Protein AF-A0A960P4G4-F1 (afdb_monomer_lite)

Secondary structure (DSSP, 8-state):
-----PPP--HHHHHHHHHHGGG-HHHHHTT-EE-PPPTT-----EE----GGGB-SSSSBPHHHHHHHHHHHHHHHHHHHS---TTT--

pLDDT: mean 82.29, std 16.52, range [38.22, 97.75]

Foldseek 3Di:
DDDPPDPPDPVVVVVVVVVCVCVPVLNVLQVKDWDQDAAQALFTDIDGDPDPSQDDPDPDGDPVSVVVRVVVRNVSNVVRNDPDDPVVPD

Sequence (90 aa):
MSDEHAPPDDPSASDQRRAASHDIPLHAMLDLRWEWPDKGVDVAEVRMPVAPPAFGFGPNLHGGAIATMVDLACALAAARGTDFDPERES

Structure (mmCIF, N/CA/C/O backbone):
data_AF-A0A960P4G4-F1
#
_entry.id   AF-A0A960P4G4-F1
#
loop_
_atom_site.group_PDB
_atom_site.id
_atom_site.type_symbol
_atom_site.label_atom_id
_atom_site.label_alt_id
_atom_site.label_comp_id
_atom_site.label_asym_id
_atom_site.label_entity_id
_atom_site.label_seq_id
_atom_site.pdbx_PDB_ins_code
_atom_site.Cartn_x
_atom_site.Cartn_y
_atom_site.Cartn_z
_atom_site.occupancy
_atom_site.B_iso_or_equiv
_atom_site.auth_seq_id
_atom_site.auth_comp_id
_atom_site.auth_asym_id
_atom_site.auth_atom_id
_atom_site.pdbx_PDB_model_num
ATOM 1 N N . MET A 1 1 ? -28.733 22.251 29.744 1.00 40.38 1 MET A N 1
ATOM 2 C CA . MET A 1 1 ? -27.617 22.426 28.799 1.00 40.38 1 MET A CA 1
ATOM 3 C C . MET A 1 1 ? -27.555 21.141 28.021 1.00 40.38 1 MET A C 1
ATOM 5 O O . MET A 1 1 ? -27.373 20.100 28.632 1.00 40.38 1 MET A O 1
ATOM 9 N N . SER A 1 2 ? -27.946 21.223 26.758 1.00 38.22 2 SER A N 1
ATOM 10 C CA . SER A 1 2 ? -28.175 20.084 25.880 1.00 38.22 2 SER A CA 1
ATOM 11 C C . SER A 1 2 ? -26.849 19.405 25.557 1.00 38.22 2 SER A C 1
ATOM 13 O O . SER A 1 2 ? -25.902 20.098 25.196 1.00 38.22 2 SER A O 1
ATOM 15 N N . ASP A 1 3 ? -26.802 18.081 25.700 1.00 44.38 3 ASP A N 1
ATOM 16 C CA . ASP A 1 3 ? -25.767 17.244 25.099 1.00 44.38 3 ASP A CA 1
ATOM 17 C C . ASP A 1 3 ? -25.787 17.482 23.586 1.00 44.38 3 ASP A C 1
ATOM 19 O O . ASP A 1 3 ? -26.767 17.171 22.902 1.00 44.38 3 ASP A O 1
ATOM 23 N N . GLU A 1 4 ? -24.726 18.101 23.079 1.00 44.81 4 GLU A N 1
ATOM 24 C CA . GLU A 1 4 ? -24.476 18.242 21.653 1.00 44.81 4 GLU A CA 1
ATOM 25 C C . GLU A 1 4 ? -24.058 16.862 21.137 1.00 44.81 4 GLU A C 1
ATOM 27 O O . GLU A 1 4 ? -22.913 16.433 21.261 1.00 44.81 4 GLU A O 1
ATOM 32 N N . HIS A 1 5 ? -25.046 16.114 20.649 1.00 44.25 5 HIS A N 1
ATOM 33 C CA . HIS A 1 5 ? -24.851 14.853 19.951 1.00 44.25 5 HIS A CA 1
ATOM 34 C C . HIS A 1 5 ? -24.086 15.150 18.657 1.00 44.25 5 HIS A C 1
ATOM 36 O O . HIS A 1 5 ? -24.689 15.536 17.653 1.00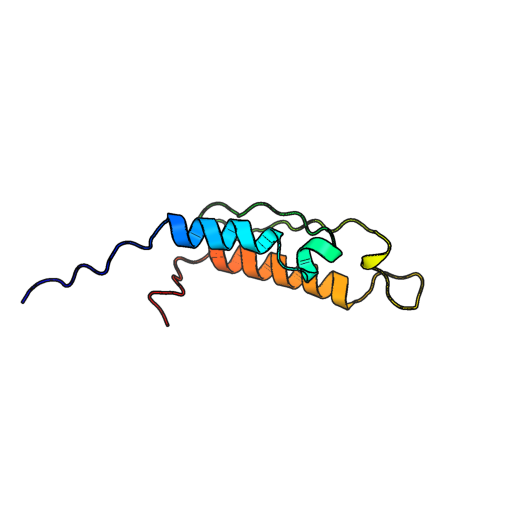 44.25 5 HIS A O 1
ATOM 42 N N . ALA A 1 6 ? -22.756 15.033 18.705 1.00 49.28 6 ALA A N 1
ATOM 43 C CA . ALA A 1 6 ? -21.915 15.038 17.515 1.00 49.28 6 ALA A CA 1
ATOM 44 C C . ALA A 1 6 ? -22.496 14.032 16.504 1.00 49.28 6 ALA A C 1
ATOM 46 O O . ALA A 1 6 ? -22.888 12.932 16.916 1.00 49.28 6 ALA A O 1
ATOM 47 N N . PRO A 1 7 ? -22.630 14.401 15.217 1.00 47.97 7 PRO A N 1
ATOM 48 C CA . PRO A 1 7 ? -23.206 13.502 14.231 1.00 47.97 7 PRO A CA 1
ATOM 49 C C . PRO A 1 7 ? -22.372 12.213 14.179 1.00 47.97 7 PRO A C 1
ATOM 51 O O . PRO A 1 7 ? -21.146 12.295 14.235 1.00 47.97 7 PRO A O 1
ATOM 54 N N . PRO A 1 8 ? -23.013 11.032 14.114 1.00 52.00 8 PRO A N 1
ATOM 55 C CA . PRO A 1 8 ? -22.297 9.771 13.986 1.00 52.00 8 PRO A CA 1
ATOM 56 C C . PRO A 1 8 ? -21.439 9.809 12.721 1.00 52.00 8 PRO A C 1
ATOM 58 O O . PRO A 1 8 ? -21.946 10.215 11.673 1.00 52.00 8 PRO A O 1
ATOM 61 N N . ASP A 1 9 ? -20.175 9.398 12.845 1.00 59.19 9 ASP A N 1
ATOM 62 C CA . ASP A 1 9 ? -19.204 9.224 11.762 1.00 59.19 9 ASP A CA 1
ATOM 63 C C . ASP A 1 9 ? -19.940 8.687 10.533 1.00 59.19 9 ASP A C 1
ATOM 65 O O . ASP A 1 9 ? -20.474 7.578 10.595 1.00 59.19 9 ASP A O 1
ATOM 69 N N . ASP A 1 10 ? -20.059 9.476 9.457 1.00 61.25 10 ASP A N 1
ATOM 70 C CA . ASP A 1 10 ? -20.842 9.064 8.289 1.00 61.25 10 ASP A CA 1
ATOM 71 C C . ASP A 1 10 ? -20.174 7.815 7.695 1.00 61.25 10 ASP A C 1
ATOM 73 O O . ASP A 1 10 ? -19.098 7.915 7.082 1.00 61.25 10 ASP A O 1
ATOM 77 N N . PRO A 1 11 ? -20.774 6.619 7.858 1.00 62.97 11 PRO A N 1
ATOM 78 C CA . PRO A 1 11 ? -20.131 5.382 7.445 1.00 62.97 11 PRO A CA 1
ATOM 79 C C . PRO A 1 11 ? -19.883 5.386 5.935 1.00 62.97 11 PRO A C 1
ATOM 81 O O . PRO A 1 11 ? -18.894 4.825 5.464 1.00 62.97 11 PRO A O 1
ATOM 84 N N . SER A 1 12 ? -20.724 6.104 5.179 1.00 69.06 12 SER A N 1
ATOM 85 C CA . SER A 1 12 ? -20.617 6.201 3.728 1.00 69.06 12 SER A CA 1
ATOM 86 C C . SER A 1 12 ? -19.398 7.003 3.272 1.00 69.06 12 SER A C 1
ATOM 88 O O . SER A 1 12 ? -18.756 6.618 2.295 1.00 69.06 12 SER A O 1
ATOM 90 N N . ALA A 1 13 ? -19.020 8.065 3.990 1.00 72.62 13 ALA A N 1
ATOM 91 C CA . ALA A 1 13 ? -17.847 8.876 3.665 1.00 72.62 13 ALA A CA 1
ATOM 92 C C . ALA A 1 13 ? -16.545 8.111 3.947 1.00 72.62 13 ALA A C 1
ATOM 94 O O . ALA A 1 13 ? -15.613 8.111 3.137 1.00 72.62 13 ALA A O 1
ATOM 95 N N . SER A 1 14 ? -16.496 7.395 5.072 1.00 73.25 14 SER A N 1
ATOM 96 C CA . SER A 1 14 ? -15.363 6.535 5.416 1.00 73.25 14 SER A CA 1
ATOM 97 C C . SER A 1 14 ? -15.207 5.369 4.440 1.00 73.25 14 SER A C 1
ATOM 99 O O . SER A 1 14 ? -14.089 5.090 4.005 1.00 73.25 14 SER A O 1
ATOM 101 N N . ASP A 1 15 ? -16.301 4.735 4.025 1.00 78.81 15 ASP A N 1
ATOM 102 C CA . ASP A 1 15 ? -16.254 3.654 3.038 1.00 78.81 15 ASP A CA 1
ATOM 103 C C . ASP A 1 15 ? -15.870 4.153 1.636 1.00 78.81 15 ASP A C 1
ATOM 105 O O . ASP A 1 15 ? -15.096 3.492 0.942 1.00 78.81 15 ASP A O 1
ATOM 109 N N . GLN A 1 16 ? -16.296 5.358 1.239 1.00 80.94 16 GLN A N 1
ATOM 110 C CA . GLN A 1 16 ? -15.845 5.990 -0.008 1.00 80.94 16 GLN A CA 1
ATOM 111 C C . GLN A 1 16 ? -14.337 6.257 -0.013 1.00 80.94 16 GLN A C 1
ATOM 113 O O . GLN A 1 16 ? -13.667 5.958 -1.001 1.00 80.94 16 GLN A O 1
ATOM 118 N N . ARG A 1 17 ? -13.772 6.771 1.088 1.00 80.38 17 ARG A N 1
ATOM 119 C CA . ARG A 1 17 ? -12.316 6.977 1.210 1.00 80.38 17 ARG A CA 1
ATOM 120 C C . ARG A 1 17 ? -11.539 5.666 1.135 1.00 80.38 17 ARG A C 1
ATOM 122 O O . ARG A 1 17 ? -10.481 5.615 0.512 1.00 80.38 17 ARG A O 1
ATOM 129 N N . ARG A 1 18 ? -12.071 4.604 1.746 1.00 83.56 18 ARG A N 1
ATOM 130 C CA . ARG A 1 18 ? -11.492 3.253 1.697 1.00 83.56 18 ARG A CA 1
ATOM 131 C C . ARG A 1 18 ? -11.535 2.646 0.303 1.00 83.56 18 ARG A C 1
ATOM 133 O O . ARG A 1 18 ? -10.591 1.968 -0.075 1.00 83.56 18 ARG A O 1
ATOM 140 N N . ALA A 1 19 ? -12.605 2.882 -0.451 1.00 84.19 19 ALA A N 1
ATOM 141 C CA . ALA A 1 19 ? -12.679 2.468 -1.846 1.00 84.19 19 ALA A CA 1
ATOM 142 C C . ALA A 1 19 ? -11.667 3.254 -2.695 1.00 84.19 19 ALA A C 1
ATOM 144 O O . ALA A 1 19 ? -10.870 2.660 -3.415 1.00 84.19 19 ALA A O 1
ATOM 145 N N . ALA A 1 20 ? -11.625 4.579 -2.528 1.00 87.00 20 ALA A N 1
ATOM 146 C CA . ALA A 1 20 ? -10.727 5.459 -3.270 1.00 87.00 20 ALA A CA 1
ATOM 147 C C . ALA A 1 20 ? -9.237 5.210 -2.979 1.00 87.00 20 ALA A C 1
ATOM 149 O O . ALA A 1 20 ? -8.390 5.547 -3.805 1.00 87.00 20 ALA A O 1
ATOM 150 N N . SER A 1 21 ? -8.883 4.617 -1.831 1.00 88.06 21 SER A N 1
ATOM 151 C CA . SER A 1 21 ? -7.481 4.327 -1.518 1.00 88.06 21 SER A CA 1
ATOM 152 C C . SER A 1 21 ? -6.868 3.271 -2.445 1.00 88.06 21 SER A C 1
ATOM 154 O O . SER A 1 21 ? -5.654 3.307 -2.655 1.00 88.06 21 SER A O 1
ATOM 156 N N . HIS A 1 22 ? -7.678 2.393 -3.051 1.00 89.44 22 HIS A N 1
ATOM 157 C CA . HIS A 1 22 ? -7.233 1.468 -4.102 1.00 89.44 22 HIS A CA 1
ATOM 158 C C . HIS A 1 22 ? -6.876 2.183 -5.411 1.00 89.44 22 HIS A C 1
ATOM 160 O O . HIS A 1 22 ? -5.995 1.727 -6.137 1.00 89.44 22 HIS A O 1
ATOM 166 N N . ASP A 1 23 ? -7.487 3.340 -5.665 1.00 91.50 23 ASP A N 1
ATOM 167 C CA . ASP A 1 23 ? -7.324 4.106 -6.904 1.00 91.50 23 ASP A CA 1
ATOM 168 C C . ASP A 1 23 ? -6.227 5.180 -6.816 1.00 91.50 23 ASP A C 1
ATOM 170 O O . ASP A 1 23 ? -5.971 5.900 -7.786 1.00 91.50 23 ASP A O 1
ATOM 174 N N . ILE A 1 24 ? -5.545 5.304 -5.670 1.00 94.12 24 ILE A N 1
ATOM 175 C CA . ILE A 1 24 ? -4.399 6.210 -5.528 1.00 94.12 24 ILE A CA 1
ATOM 176 C C . ILE A 1 24 ? -3.357 5.842 -6.601 1.00 94.12 24 ILE A C 1
ATOM 178 O O . ILE A 1 24 ? -2.918 4.689 -6.641 1.00 94.12 24 ILE A O 1
ATOM 182 N N . PRO A 1 25 ? -2.894 6.795 -7.442 1.00 94.94 25 PRO A N 1
ATOM 183 C CA . PRO A 1 25 ? -2.067 6.480 -8.60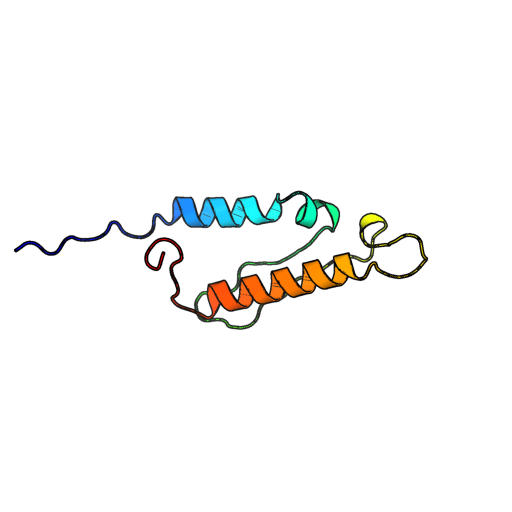9 1.00 94.94 25 PRO A CA 1
ATOM 184 C C . PRO A 1 25 ? -0.822 5.647 -8.296 1.00 94.94 25 PRO A C 1
ATOM 186 O O . PRO A 1 25 ? -0.464 4.754 -9.059 1.00 94.94 25 PRO A O 1
ATOM 189 N N . LEU A 1 26 ? -0.178 5.910 -7.156 1.00 93.62 26 LEU A N 1
ATOM 190 C CA . LEU A 1 26 ? 0.988 5.153 -6.707 1.00 93.62 26 LEU A CA 1
ATOM 191 C C . LEU A 1 26 ? 0.634 3.705 -6.320 1.00 93.62 26 LEU A C 1
ATOM 193 O O . LEU A 1 26 ? 1.385 2.792 -6.657 1.00 93.62 26 LEU A O 1
ATOM 197 N N . HIS A 1 27 ? -0.504 3.483 -5.655 1.00 95.25 27 HIS A N 1
ATOM 198 C CA . HIS A 1 27 ? -0.963 2.144 -5.274 1.00 95.25 27 HIS A CA 1
ATOM 199 C C . HIS A 1 27 ? -1.345 1.325 -6.508 1.00 95.25 27 HIS A C 1
ATOM 201 O O . HIS A 1 27 ? -0.925 0.176 -6.634 1.00 95.25 27 HIS A O 1
ATOM 207 N N . ALA A 1 28 ? -2.059 1.946 -7.450 1.00 93.81 28 ALA A N 1
ATOM 208 C CA . ALA A 1 28 ? -2.442 1.328 -8.713 1.00 93.81 28 ALA A CA 1
ATOM 209 C C . ALA A 1 28 ? -1.220 0.993 -9.587 1.00 93.81 28 ALA A C 1
ATOM 211 O O . ALA A 1 28 ? -1.131 -0.100 -10.139 1.00 93.81 28 ALA A O 1
ATOM 212 N N . MET A 1 29 ? -0.243 1.903 -9.681 1.00 94.38 29 MET A N 1
ATOM 213 C CA . MET A 1 29 ? 0.987 1.688 -10.455 1.00 94.38 29 MET A CA 1
ATOM 214 C C . MET A 1 29 ? 1.795 0.484 -9.954 1.00 94.38 29 MET A C 1
ATOM 216 O O . MET A 1 29 ? 2.375 -0.242 -10.762 1.00 94.38 29 MET A O 1
ATOM 220 N N . LEU A 1 30 ? 1.850 0.284 -8.636 1.00 95.75 30 LEU A N 1
ATOM 221 C CA . LEU A 1 30 ? 2.547 -0.842 -8.011 1.00 95.75 30 LEU A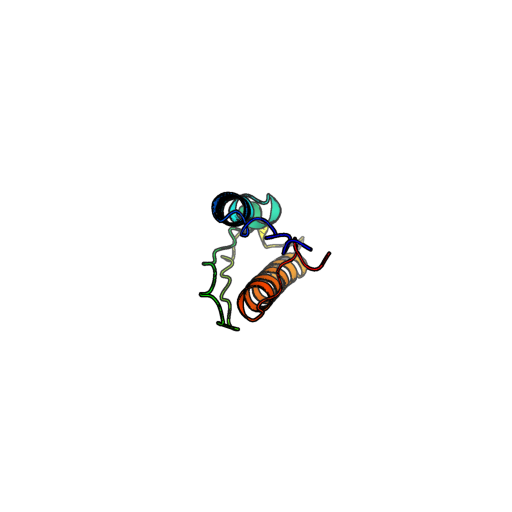 CA 1
ATOM 222 C C . LEU A 1 30 ? 1.674 -2.102 -7.889 1.00 95.75 30 LEU A C 1
ATOM 224 O O . LEU A 1 30 ? 2.173 -3.121 -7.418 1.00 95.75 30 LEU A O 1
ATOM 228 N N . ASP A 1 31 ? 0.404 -2.044 -8.309 1.00 95.38 31 ASP A N 1
ATOM 229 C CA . ASP A 1 31 ? -0.592 -3.110 -8.131 1.00 95.38 31 ASP A CA 1
ATOM 230 C C . ASP A 1 31 ? -0.612 -3.617 -6.677 1.00 95.38 31 AS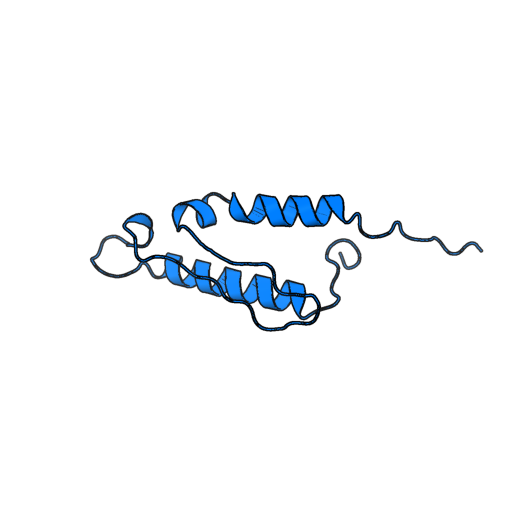P A C 1
ATOM 232 O O . ASP A 1 31 ? -0.501 -4.813 -6.399 1.00 95.38 31 ASP A O 1
ATOM 236 N N . LEU A 1 32 ? -0.676 -2.674 -5.727 1.00 96.75 32 LEU A N 1
ATOM 237 C CA . LEU A 1 32 ? -0.794 -2.998 -4.309 1.00 96.75 32 LEU A CA 1
ATOM 238 C C . LEU A 1 32 ? -2.164 -3.620 -4.042 1.00 96.75 32 LEU A C 1
ATOM 240 O O . LEU A 1 32 ? -3.201 -3.082 -4.429 1.00 96.75 32 LEU A O 1
ATOM 244 N N . ARG A 1 33 ? -2.166 -4.752 -3.340 1.00 95.94 33 ARG A N 1
ATOM 245 C CA . ARG A 1 33 ? -3.371 -5.516 -3.014 1.00 95.94 33 ARG A CA 1
ATOM 246 C C . ARG A 1 33 ? -3.458 -5.716 -1.515 1.00 95.94 33 ARG A C 1
ATOM 248 O O . ARG A 1 33 ? -2.528 -6.243 -0.907 1.00 95.94 33 ARG A O 1
ATOM 255 N N . TRP A 1 34 ? -4.580 -5.319 -0.940 1.00 95.94 34 TRP A N 1
ATOM 256 C CA . TRP A 1 34 ? -4.870 -5.468 0.477 1.00 95.94 34 TRP A CA 1
ATOM 257 C C . TRP A 1 34 ? -6.378 -5.548 0.680 1.00 95.94 34 TRP A C 1
ATOM 259 O O . TRP A 1 34 ? -7.158 -5.164 -0.192 1.00 95.94 34 TRP A O 1
ATOM 269 N N . GLU A 1 35 ? -6.764 -6.015 1.855 1.00 93.31 35 GLU A N 1
ATOM 270 C CA . GLU A 1 35 ? -8.105 -5.842 2.391 1.00 93.31 35 GLU A CA 1
ATOM 271 C C . GLU A 1 35 ? -7.996 -4.967 3.635 1.00 93.31 35 GLU A C 1
ATOM 273 O O . GLU A 1 35 ? -6.945 -4.898 4.279 1.00 93.31 35 GLU A O 1
ATOM 278 N N . TRP A 1 36 ? -9.068 -4.255 3.964 1.00 88.75 36 TRP A N 1
ATOM 279 C CA . TRP A 1 36 ? -9.102 -3.509 5.211 1.00 88.75 36 TRP A CA 1
ATOM 280 C C . TRP A 1 36 ? -9.223 -4.490 6.380 1.00 88.75 36 TRP A C 1
ATOM 282 O O . TRP A 1 36 ? -10.182 -5.260 6.385 1.00 88.75 36 TRP A O 1
ATOM 292 N N . PRO A 1 37 ? -8.320 -4.444 7.377 1.00 88.06 37 PRO A N 1
ATOM 293 C CA . PRO A 1 37 ? -8.469 -5.272 8.566 1.00 88.06 37 PRO A CA 1
ATOM 294 C C . PRO A 1 37 ? -9.779 -4.965 9.297 1.00 88.06 37 PRO A C 1
ATOM 296 O O . PRO A 1 37 ? -10.274 -3.828 9.264 1.00 88.06 37 PRO A O 1
ATOM 299 N N . ASP A 1 38 ? -10.311 -5.970 9.988 1.00 86.00 38 ASP A N 1
ATOM 300 C CA . ASP A 1 38 ? -11.435 -5.784 10.901 1.00 86.00 38 ASP A CA 1
ATOM 301 C C . ASP A 1 38 ? -11.067 -4.802 12.023 1.00 86.00 38 ASP A C 1
ATOM 303 O O . ASP A 1 38 ? -9.901 -4.636 12.395 1.00 86.00 38 ASP A O 1
ATOM 307 N N . LYS A 1 39 ? -12.073 -4.124 12.586 1.00 83.50 39 LYS A N 1
ATOM 308 C CA . LYS A 1 39 ? -11.852 -3.185 13.693 1.00 83.50 39 LYS A CA 1
ATOM 309 C C . LYS A 1 39 ? -11.249 -3.919 14.901 1.00 83.50 39 LYS A C 1
ATOM 311 O O . LYS A 1 39 ? -11.779 -4.941 15.327 1.00 83.50 39 LYS A O 1
ATOM 316 N N . GLY A 1 40 ? -10.184 -3.360 15.474 1.00 83.38 40 GLY A N 1
ATOM 317 C CA . GLY A 1 40 ? -9.464 -3.930 16.614 1.00 83.38 40 GLY A CA 1
ATOM 318 C C . GLY A 1 40 ? -8.370 -4.931 16.234 1.00 83.38 40 GLY A C 1
ATOM 319 O O . GLY A 1 40 ? -7.681 -5.420 17.125 1.00 83.38 40 GLY A O 1
ATOM 320 N N . VAL A 1 41 ? -8.188 -5.229 14.942 1.00 85.38 41 VAL A N 1
ATOM 321 C CA . VAL A 1 41 ? -7.065 -6.037 14.448 1.00 85.38 41 VAL A CA 1
ATOM 322 C C . VAL A 1 41 ? -5.856 -5.132 14.195 1.00 85.38 41 VAL A C 1
ATOM 324 O O . VAL A 1 41 ? -5.965 -4.112 13.517 1.00 85.38 41 VAL A O 1
ATOM 327 N N . ASP A 1 42 ? -4.697 -5.522 14.727 1.00 85.44 42 ASP A N 1
ATOM 328 C CA . ASP A 1 42 ? -3.419 -4.795 14.660 1.00 85.44 42 ASP A CA 1
ATOM 329 C C . ASP A 1 42 ? -2.449 -5.348 13.599 1.00 85.44 42 ASP A C 1
ATOM 331 O O . ASP A 1 42 ? -1.306 -4.906 13.484 1.00 85.44 42 ASP A O 1
ATOM 335 N N . VAL A 1 43 ? -2.912 -6.302 12.791 1.00 91.19 43 VAL A N 1
ATOM 336 C CA . VAL A 1 43 ? -2.162 -6.903 11.688 1.00 91.19 43 VAL A CA 1
ATOM 337 C C . VAL A 1 43 ? -2.807 -6.520 10.361 1.00 91.19 43 VAL A C 1
ATOM 339 O O . VAL A 1 43 ? -4.010 -6.685 10.169 1.00 91.19 43 VAL A O 1
ATOM 342 N N . ALA A 1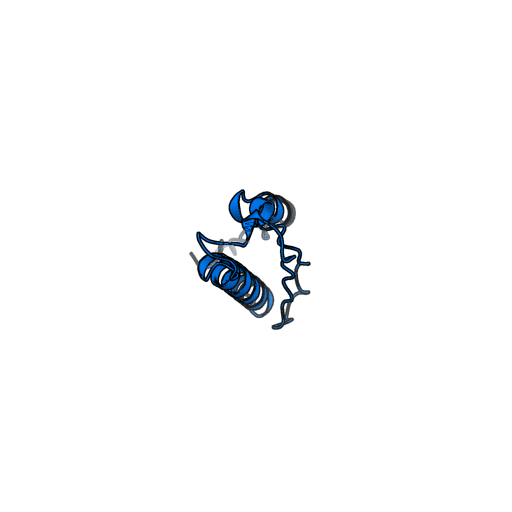 44 ? -1.989 -6.061 9.415 1.00 94.56 44 ALA A N 1
ATOM 343 C CA . ALA A 1 44 ? -2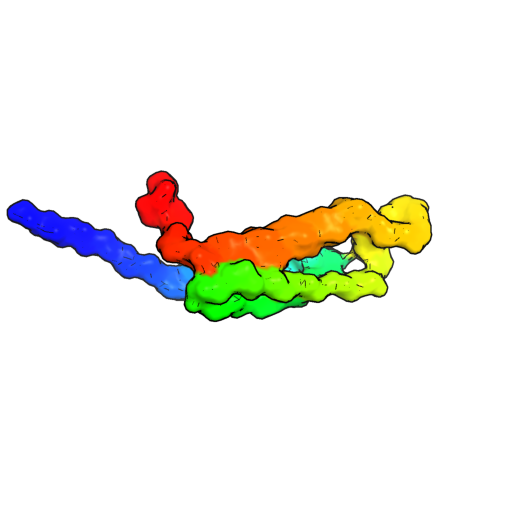.398 -5.812 8.040 1.00 94.56 44 ALA A CA 1
ATOM 344 C C . ALA A 1 44 ? -1.467 -6.533 7.063 1.00 94.56 44 ALA A C 1
ATOM 346 O O . ALA A 1 44 ? -0.256 -6.609 7.276 1.00 94.56 44 ALA A O 1
ATOM 347 N N . GLU A 1 45 ? -2.038 -7.037 5.971 1.00 96.38 45 GLU A N 1
ATOM 348 C CA . GLU A 1 45 ? -1.288 -7.661 4.887 1.00 96.38 45 GLU A CA 1
ATOM 349 C C . GLU A 1 45 ? -1.426 -6.823 3.614 1.00 96.38 45 GLU A C 1
ATOM 351 O O . GLU A 1 45 ? -2.532 -6.544 3.151 1.00 96.38 45 GLU A O 1
ATOM 356 N N . VAL A 1 46 ? -0.285 -6.459 3.028 1.00 97.75 46 VAL A N 1
ATOM 357 C CA . VAL A 1 46 ? -0.207 -5.826 1.709 1.00 97.75 46 VAL A CA 1
ATOM 358 C C . VAL A 1 46 ? 0.653 -6.702 0.815 1.00 97.75 46 VAL A C 1
ATOM 360 O O . VAL A 1 46 ? 1.765 -7.086 1.178 1.00 97.75 46 VAL A O 1
ATOM 363 N N . ARG A 1 47 ? 0.144 -7.009 -0.376 1.00 97.44 47 ARG A N 1
ATOM 364 C CA . ARG A 1 47 ? 0.855 -7.763 -1.407 1.00 97.44 47 ARG A CA 1
ATOM 365 C C . ARG A 1 47 ? 1.180 -6.840 -2.570 1.00 97.44 47 ARG A C 1
ATOM 367 O O . ARG A 1 47 ? 0.297 -6.161 -3.083 1.00 97.44 47 ARG A O 1
ATOM 374 N N . MET A 1 48 ? 2.432 -6.868 -3.011 1.00 96.75 48 MET A N 1
ATOM 375 C CA . MET A 1 48 ? 2.899 -6.184 -4.214 1.00 96.75 48 MET A CA 1
ATOM 376 C C . MET A 1 48 ? 3.492 -7.229 -5.168 1.00 96.75 48 MET A C 1
ATOM 378 O O . MET A 1 48 ? 4.454 -7.908 -4.791 1.00 96.75 48 MET A O 1
ATOM 382 N N . PRO A 1 49 ? 2.953 -7.409 -6.383 1.00 93.81 49 PRO A N 1
ATOM 383 C CA . PRO A 1 49 ? 3.575 -8.283 -7.363 1.00 93.81 49 PRO A CA 1
ATOM 384 C C . PRO A 1 49 ? 4.916 -7.705 -7.825 1.00 93.81 49 PRO A C 1
ATOM 386 O O . PRO A 1 49 ? 5.088 -6.498 -7.992 1.00 93.81 49 PRO A O 1
ATOM 389 N N . VAL A 1 50 ? 5.876 -8.588 -8.094 1.00 92.12 50 VAL A N 1
ATOM 390 C CA . VAL A 1 50 ? 7.140 -8.195 -8.725 1.00 92.12 50 VAL A CA 1
ATOM 391 C C . VAL A 1 50 ? 6.884 -7.985 -10.218 1.00 92.12 50 VAL A C 1
ATOM 393 O O . VAL A 1 50 ? 6.847 -8.939 -10.993 1.00 92.12 50 VAL A O 1
ATOM 396 N N . ALA A 1 51 ? 6.675 -6.731 -10.610 1.00 89.88 51 ALA A N 1
ATOM 397 C CA . ALA A 1 51 ? 6.343 -6.316 -11.973 1.00 89.88 51 ALA A CA 1
ATOM 398 C C . ALA A 1 51 ? 7.236 -5.144 -12.425 1.00 89.88 51 ALA A C 1
ATOM 400 O O . ALA A 1 51 ? 7.813 -4.473 -11.567 1.00 89.88 51 ALA A O 1
ATOM 401 N N . PRO A 1 52 ? 7.349 -4.850 -13.740 1.00 92.62 52 PRO A N 1
ATOM 402 C CA . PRO A 1 52 ? 8.234 -3.798 -14.250 1.00 92.62 52 PRO A CA 1
ATOM 403 C C . PRO A 1 52 ? 8.141 -2.436 -13.529 1.00 92.62 52 PRO A C 1
ATOM 405 O O . PRO A 1 52 ? 9.197 -1.861 -13.272 1.00 92.62 52 PRO A O 1
ATOM 408 N N . PRO A 1 53 ? 6.953 -1.937 -13.120 1.00 91.56 53 PRO A N 1
ATOM 409 C CA . PRO A 1 53 ? 6.844 -0.670 -12.386 1.00 91.56 53 PRO A CA 1
ATOM 410 C C . PRO A 1 53 ? 7.522 -0.650 -11.007 1.00 91.56 53 PRO A C 1
ATOM 412 O O . PRO A 1 53 ? 7.809 0.423 -10.486 1.00 91.56 53 PRO A O 1
ATOM 415 N N . ALA A 1 54 ? 7.782 -1.814 -10.403 1.00 92.25 54 ALA A N 1
ATOM 416 C CA . ALA A 1 54 ? 8.420 -1.925 -9.092 1.00 92.25 54 ALA A CA 1
ATOM 417 C C . ALA A 1 54 ? 9.959 -1.893 -9.161 1.00 92.25 54 ALA A C 1
ATOM 419 O O . ALA A 1 54 ? 10.619 -1.915 -8.120 1.00 92.25 54 ALA A O 1
ATOM 420 N N . PHE A 1 55 ? 10.549 -1.862 -10.360 1.00 92.94 55 PHE A N 1
ATOM 421 C CA . PHE A 1 55 ? 11.998 -1.809 -10.556 1.00 92.94 55 PHE A CA 1
ATOM 422 C C . PHE A 1 55 ? 12.500 -0.373 -10.717 1.00 92.94 55 PHE A C 1
ATOM 424 O O . PHE A 1 55 ? 11.798 0.513 -11.198 1.00 92.94 55 PHE A O 1
ATOM 431 N N . GLY A 1 56 ? 13.745 -0.147 -10.291 1.00 85.25 56 GLY A N 1
ATOM 432 C CA . GLY A 1 56 ? 14.459 1.105 -10.540 1.00 85.25 56 GLY A CA 1
ATOM 433 C C . GLY A 1 56 ? 15.253 1.056 -11.847 1.00 85.25 56 GLY A C 1
ATOM 434 O O . GLY A 1 56 ? 14.963 0.284 -12.752 1.00 85.25 56 GLY A O 1
ATOM 435 N N . PHE A 1 57 ? 16.338 1.828 -11.918 1.00 84.62 57 PHE A N 1
ATOM 436 C CA . PHE A 1 57 ? 17.272 1.797 -13.056 1.00 84.62 57 PHE A CA 1
ATOM 437 C C . PHE A 1 57 ? 18.064 0.480 -13.195 1.00 84.62 57 PHE A C 1
ATOM 439 O O . PHE A 1 57 ? 18.741 0.278 -14.200 1.00 84.62 57 PHE A O 1
ATOM 446 N N . GLY A 1 58 ? 18.025 -0.394 -12.185 1.00 85.88 58 GLY A N 1
ATOM 447 C CA . GLY A 1 58 ? 18.754 -1.664 -12.148 1.00 85.88 58 GLY A CA 1
ATOM 448 C C . GLY A 1 58 ? 17.830 -2.884 -12.065 1.00 85.88 58 GLY A C 1
ATOM 449 O O . GLY A 1 58 ? 16.614 -2.738 -11.986 1.00 85.88 58 GLY A O 1
ATOM 450 N N . PRO A 1 59 ? 18.397 -4.103 -12.016 1.00 86.81 59 PRO A N 1
ATOM 451 C CA . PRO A 1 59 ? 17.629 -5.352 -12.016 1.00 86.81 59 PRO A CA 1
ATOM 452 C C . PRO A 1 59 ? 16.965 -5.681 -10.667 1.00 86.81 59 PRO A C 1
ATOM 454 O O . PRO A 1 59 ? 16.361 -6.738 -10.530 1.00 86.81 59 PRO A O 1
ATOM 457 N N . ASN A 1 60 ? 17.102 -4.814 -9.662 1.00 91.50 60 ASN A N 1
ATOM 458 C CA . ASN A 1 60 ? 16.571 -5.028 -8.319 1.00 91.50 60 ASN A CA 1
ATOM 459 C C . ASN A 1 60 ? 15.269 -4.250 -8.120 1.00 91.50 60 ASN A C 1
ATOM 461 O O . ASN A 1 60 ? 15.085 -3.175 -8.700 1.00 91.50 60 ASN A O 1
ATOM 465 N N . LEU A 1 61 ? 14.413 -4.761 -7.231 1.00 93.56 61 LEU A N 1
ATOM 466 C CA . LEU A 1 61 ? 13.265 -4.008 -6.734 1.00 93.56 61 LEU A CA 1
ATOM 467 C C . LEU A 1 61 ? 13.712 -2.636 -6.223 1.00 93.56 61 LEU A C 1
ATOM 469 O O . LEU A 1 61 ? 14.708 -2.505 -5.507 1.00 93.56 61 LEU A O 1
ATOM 473 N N . HIS A 1 62 ? 12.962 -1.611 -6.607 1.00 95.25 62 HIS A N 1
ATOM 474 C CA . HIS A 1 62 ? 13.203 -0.248 -6.181 1.00 95.25 62 HIS A CA 1
ATOM 475 C C . HIS A 1 62 ? 12.923 -0.121 -4.681 1.00 95.25 62 HIS A C 1
ATOM 477 O O . HIS A 1 62 ? 11.850 -0.496 -4.207 1.00 95.25 62 HIS A O 1
ATOM 483 N N . GLY A 1 63 ? 13.856 0.472 -3.931 1.00 94.88 63 GLY A N 1
ATOM 484 C CA . GLY A 1 63 ? 13.687 0.669 -2.487 1.00 94.88 63 GLY A CA 1
ATOM 485 C C . GLY A 1 63 ? 12.426 1.465 -2.139 1.00 94.88 63 GLY A C 1
ATOM 486 O O . GLY A 1 63 ? 11.751 1.147 -1.168 1.00 94.88 63 GLY A O 1
ATOM 487 N N . GLY A 1 64 ? 12.046 2.431 -2.981 1.00 94.88 64 GLY A N 1
ATOM 488 C CA . GLY A 1 64 ? 10.796 3.176 -2.824 1.00 94.88 64 GLY A CA 1
ATOM 489 C C . GLY A 1 64 ? 9.538 2.322 -3.004 1.00 94.88 64 GLY A C 1
ATOM 490 O O . GLY A 1 64 ? 8.578 2.548 -2.287 1.00 94.88 64 GLY A O 1
ATOM 491 N N . ALA A 1 65 ? 9.543 1.307 -3.878 1.00 95.38 65 ALA A N 1
ATOM 492 C CA . ALA A 1 65 ? 8.386 0.417 -4.030 1.00 95.38 65 ALA A CA 1
ATOM 493 C C . ALA A 1 65 ? 8.182 -0.439 -2.767 1.00 95.38 65 ALA A C 1
ATOM 495 O O . ALA A 1 65 ? 7.067 -0.573 -2.266 1.00 95.38 65 ALA A O 1
ATOM 496 N N . ILE A 1 66 ? 9.284 -0.943 -2.198 1.00 95.31 66 ILE A N 1
ATOM 497 C CA . ILE A 1 66 ? 9.272 -1.663 -0.917 1.00 95.31 66 ILE A CA 1
ATOM 498 C C . ILE A 1 66 ? 8.807 -0.735 0.210 1.00 95.31 66 ILE A C 1
ATOM 500 O O . ILE A 1 66 ? 7.952 -1.121 1.002 1.00 95.31 66 ILE A O 1
ATOM 504 N N . ALA A 1 67 ? 9.338 0.489 0.265 1.00 96.88 67 ALA A N 1
ATOM 505 C CA . ALA A 1 67 ? 8.966 1.467 1.280 1.00 96.88 67 ALA A CA 1
ATOM 506 C C . ALA A 1 67 ? 7.472 1.805 1.223 1.00 96.88 67 ALA A C 1
ATOM 508 O O . ALA A 1 67 ? 6.830 1.809 2.264 1.00 96.88 67 ALA A O 1
ATOM 509 N N . THR A 1 68 ? 6.903 2.008 0.032 1.00 96.31 68 THR A N 1
ATOM 510 C CA . THR A 1 68 ? 5.463 2.252 -0.135 1.00 96.31 68 THR A CA 1
ATOM 511 C C . THR A 1 68 ? 4.619 1.075 0.353 1.00 96.31 68 THR A C 1
ATOM 513 O O . THR A 1 68 ? 3.627 1.282 1.043 1.00 96.31 68 THR A O 1
ATOM 516 N N . MET A 1 69 ? 5.009 -0.164 0.039 1.00 96.94 69 MET A N 1
ATOM 517 C CA . MET A 1 69 ? 4.294 -1.351 0.521 1.00 96.94 69 MET A CA 1
ATOM 518 C C . MET A 1 69 ? 4.319 -1.451 2.055 1.00 96.94 69 MET A C 1
ATOM 520 O O . MET A 1 69 ? 3.294 -1.745 2.667 1.00 96.94 69 MET A O 1
ATOM 524 N N . VAL A 1 70 ? 5.476 -1.196 2.676 1.00 97.50 70 VAL A N 1
ATOM 525 C CA . VAL A 1 70 ? 5.631 -1.210 4.141 1.00 97.50 70 VAL A CA 1
ATOM 526 C C . VAL A 1 70 ? 4.834 -0.081 4.791 1.00 97.50 70 VAL A C 1
ATOM 528 O O . VAL A 1 70 ? 4.137 -0.321 5.772 1.00 97.50 70 VAL A O 1
ATOM 531 N N . ASP A 1 71 ? 4.907 1.127 4.235 1.00 96.62 71 ASP A N 1
ATOM 532 C CA . ASP A 1 71 ? 4.166 2.296 4.713 1.00 96.62 71 ASP A CA 1
ATOM 533 C C . ASP A 1 71 ? 2.655 2.034 4.718 1.00 96.62 71 ASP A C 1
ATOM 535 O O . ASP A 1 71 ? 2.000 2.185 5.750 1.00 96.62 71 ASP A O 1
ATOM 539 N N . LEU A 1 72 ? 2.117 1.517 3.609 1.00 96.00 72 LEU A N 1
ATOM 540 C CA . LEU A 1 72 ? 0.701 1.174 3.513 1.00 96.00 72 LEU A CA 1
ATOM 541 C C . LEU A 1 72 ? 0.297 0.100 4.533 1.00 96.00 72 LEU A C 1
ATOM 543 O O . LEU A 1 72 ? -0.739 0.237 5.180 1.00 96.00 72 LEU A O 1
ATOM 547 N N . ALA A 1 73 ? 1.108 -0.946 4.720 1.00 95.75 73 ALA A N 1
ATOM 548 C CA . ALA A 1 73 ? 0.821 -1.984 5.711 1.00 95.75 73 ALA A CA 1
ATOM 549 C C . ALA A 1 73 ? 0.768 -1.409 7.138 1.00 95.75 73 ALA A C 1
ATOM 551 O O . ALA A 1 73 ? -0.163 -1.698 7.891 1.00 95.75 73 ALA A O 1
ATOM 552 N N . CYS A 1 74 ? 1.718 -0.541 7.492 1.00 94.38 74 CYS A N 1
ATOM 553 C CA . CYS A 1 74 ? 1.732 0.150 8.780 1.00 94.38 74 CYS A CA 1
ATOM 554 C C . CYS A 1 74 ? 0.509 1.060 8.956 1.00 94.38 74 CYS A C 1
ATOM 556 O O . CYS A 1 74 ? -0.117 1.043 10.015 1.00 94.38 74 CYS A O 1
ATOM 558 N N . ALA A 1 75 ? 0.142 1.822 7.923 1.00 91.69 75 ALA A N 1
ATOM 559 C CA . ALA A 1 75 ? -1.017 2.708 7.957 1.00 91.69 75 ALA A CA 1
ATOM 560 C C . ALA A 1 75 ? -2.326 1.930 8.167 1.00 91.69 75 ALA A C 1
ATOM 562 O O . ALA A 1 75 ? -3.148 2.322 8.993 1.00 91.69 75 ALA A O 1
ATOM 563 N N . LEU A 1 76 ? -2.504 0.800 7.471 1.00 91.94 76 LEU A N 1
ATOM 564 C CA . LEU A 1 76 ? -3.672 -0.073 7.622 1.00 91.94 76 LEU A CA 1
ATOM 565 C C . LEU A 1 76 ? -3.774 -0.659 9.036 1.00 91.94 76 LEU A C 1
ATOM 567 O O . LEU A 1 76 ? -4.853 -0.632 9.629 1.00 91.94 76 LEU A O 1
ATOM 571 N N . ALA A 1 77 ? -2.659 -1.152 9.580 1.00 91.06 77 ALA A N 1
ATOM 572 C CA . ALA A 1 77 ? -2.607 -1.694 10.935 1.00 91.06 77 ALA A CA 1
ATOM 573 C C . ALA A 1 77 ? -2.917 -0.617 11.989 1.00 91.06 77 ALA A C 1
ATOM 575 O O . ALA A 1 77 ? -3.734 -0.837 12.880 1.00 91.06 77 ALA A O 1
ATOM 576 N N . ALA A 1 78 ? -2.336 0.578 11.858 1.00 88.00 78 ALA A N 1
ATOM 577 C CA . ALA A 1 78 ? -2.572 1.684 12.786 1.00 88.00 78 ALA A CA 1
ATOM 578 C C . ALA A 1 78 ? -4.023 2.193 12.741 1.00 88.00 78 ALA A C 1
ATOM 580 O O . ALA A 1 78 ? -4.637 2.423 13.785 1.00 88.00 78 ALA A O 1
ATOM 581 N N . ALA A 1 79 ? -4.591 2.318 11.537 1.00 84.12 79 ALA A N 1
ATOM 582 C CA . ALA A 1 79 ? -5.957 2.795 11.333 1.00 84.12 79 ALA A CA 1
ATOM 583 C C . ALA A 1 79 ? -7.031 1.832 11.867 1.00 84.12 79 ALA A C 1
ATOM 585 O O . ALA A 1 79 ? -8.174 2.240 12.065 1.00 84.12 79 ALA A O 1
ATOM 586 N N . ARG A 1 80 ? -6.704 0.547 12.054 1.00 83.06 80 ARG A N 1
ATOM 587 C CA . ARG A 1 80 ? -7.649 -0.475 12.536 1.00 83.06 80 ARG A CA 1
ATOM 588 C C . ARG A 1 80 ? -7.383 -0.951 13.955 1.00 83.06 80 ARG A C 1
ATOM 590 O O . ARG A 1 80 ? -8.336 -1.332 14.633 1.00 83.06 80 ARG A O 1
ATOM 597 N N . GLY A 1 81 ? -6.136 -0.877 14.410 1.00 76.50 81 GLY A N 1
ATOM 598 C CA . GLY A 1 81 ? -5.734 -1.222 15.771 1.00 76.50 81 GLY A CA 1
ATOM 599 C C . GLY A 1 81 ? -6.078 -0.157 16.815 1.00 76.50 81 GLY A C 1
ATOM 600 O O . GLY A 1 81 ? -5.894 -0.398 18.005 1.00 76.50 81 GLY A O 1
ATOM 601 N N . THR A 1 82 ? -6.574 1.012 16.401 1.00 69.31 82 THR A N 1
ATOM 602 C CA . THR A 1 82 ? -6.953 2.105 17.304 1.00 69.31 82 THR A CA 1
ATOM 603 C C . THR A 1 82 ? -8.418 2.504 17.112 1.00 69.31 82 THR A C 1
ATOM 605 O O . THR A 1 82 ? -8.990 2.323 16.039 1.00 69.31 82 THR A O 1
ATOM 608 N N . ASP A 1 83 ? -9.031 3.057 18.162 1.00 67.25 83 ASP A N 1
ATOM 609 C CA . ASP A 1 83 ? -10.326 3.754 18.078 1.00 67.25 83 ASP A CA 1
ATOM 610 C C . ASP A 1 83 ? -10.174 5.201 17.574 1.00 67.25 83 ASP A C 1
ATOM 612 O O . ASP A 1 83 ? -11.137 5.961 17.624 1.00 67.25 83 ASP A O 1
ATOM 616 N N . PHE A 1 84 ? -8.973 5.574 17.111 1.00 64.56 84 PHE A N 1
ATOM 617 C CA . PHE A 1 84 ? -8.662 6.921 16.656 1.00 64.56 84 PHE A CA 1
ATOM 618 C C . PHE A 1 84 ? -9.565 7.294 15.484 1.00 64.56 84 PHE A C 1
ATOM 620 O O . PHE A 1 84 ? -9.519 6.660 14.424 1.00 64.56 84 PHE A O 1
ATOM 627 N N . ASP A 1 85 ? -10.361 8.339 15.678 1.00 62.69 85 ASP A N 1
ATOM 628 C CA . ASP A 1 85 ? -11.159 8.938 14.620 1.00 62.69 85 ASP A CA 1
ATOM 629 C C . ASP A 1 85 ? -10.497 10.245 14.151 1.00 62.69 85 ASP A C 1
ATOM 631 O O . ASP A 1 85 ? -10.554 11.256 14.861 1.00 62.69 85 ASP A O 1
ATOM 635 N N . PRO A 1 86 ? -9.893 10.262 12.944 1.00 59.28 86 PRO A N 1
ATOM 636 C CA . PRO A 1 86 ? -9.226 11.441 12.407 1.00 59.28 86 PRO A CA 1
ATOM 637 C C . PRO A 1 86 ? -10.130 12.671 12.300 1.00 59.28 86 PRO A C 1
ATOM 639 O O . PRO A 1 86 ? -9.612 13.781 12.297 1.00 59.28 86 PRO A O 1
ATOM 642 N N . GLU A 1 87 ? -11.451 12.506 12.184 1.00 58.19 87 GLU A N 1
ATOM 643 C CA . GLU A 1 87 ? -12.400 13.620 12.053 1.00 58.19 87 GLU A CA 1
ATOM 644 C C . GLU A 1 87 ? -12.860 14.175 13.407 1.00 58.19 87 GLU A C 1
ATOM 646 O O . GLU A 1 87 ? -13.318 15.315 13.476 1.00 58.19 87 GLU A O 1
ATOM 651 N N . ARG A 1 88 ? -12.718 13.400 14.489 1.00 54.44 88 ARG A N 1
ATOM 652 C CA . ARG A 1 88 ? -13.074 13.825 15.854 1.00 54.44 88 ARG A CA 1
ATOM 653 C C . ARG A 1 88 ? -11.884 14.298 16.674 1.00 54.44 88 ARG A C 1
ATOM 655 O O . ARG A 1 88 ? -12.071 15.041 17.634 1.00 54.44 88 ARG A O 1
ATOM 662 N N . GLU A 1 89 ? -10.689 13.830 16.337 1.00 59.00 89 GLU A N 1
ATOM 663 C CA . GLU A 1 89 ? -9.462 14.064 17.103 1.00 59.00 89 GLU A CA 1
ATOM 664 C C . GLU A 1 89 ? -8.490 15.041 16.408 1.00 59.00 89 GLU A C 1
ATOM 666 O O . GLU A 1 89 ? -7.315 15.104 16.781 1.00 59.00 89 GLU A O 1
ATOM 671 N N . SER A 1 90 ? -8.969 15.809 15.415 1.00 48.91 90 SER A N 1
ATOM 672 C CA . SER A 1 90 ? -8.219 16.865 14.706 1.00 48.91 90 SER A CA 1
ATOM 673 C C . SER A 1 90 ? -8.592 18.297 15.094 1.00 48.91 90 SER A C 1
ATOM 675 O O . SER A 1 90 ? -9.727 18.545 15.559 1.00 48.91 90 SER A O 1
#

Radius of gyration: 16.87 Å; chains: 1; bounding box: 47×31×43 Å